Protein AF-A0A1M6QUI0-F1 (afdb_monomer_lite)

Radius of gyration: 23.58 Å; chains: 1; bounding box: 38×66×50 Å

Secondary structure (DSSP, 8-state):
-------------PPP---------------------EEHHHHHHHTSEEE-TT--EEETTT-PBPEEEE-TT-SSEEEE-TTT--EEEE-

pLDDT: mean 72.94, std 16.55, range [42.91, 91.0]

InterPro domains:
  IPR049697 Zinc finger mu-protein HVO_0758-like [NF041912] (37-90)
  IPR049697 Zinc finger mu-protein HVO_0758-like [PF23137] (37-91)

Organism: NCBI:txid797209

Structure (mmCIF, N/CA/C/O backbone):
data_AF-A0A1M6QUI0-F1
#
_entry.id   AF-A0A1M6QUI0-F1
#
loop_
_atom_site.group_PDB
_atom_site.id
_atom_site.type_symbol
_atom_site.label_atom_id
_atom_site.label_alt_id
_atom_site.label_comp_id
_atom_site.label_asym_id
_atom_site.label_entity_id
_atom_site.label_seq_id
_atom_site.pdbx_PDB_ins_code
_atom_site.Cartn_x
_atom_site.Cartn_y
_atom_site.Cartn_z
_atom_site.occupancy
_atom_site.B_iso_or_equiv
_atom_site.auth_seq_id
_atom_site.auth_comp_id
_atom_site.auth_asym_id
_atom_site.auth_atom_id
_atom_site.pdbx_PDB_model_num
ATOM 1 N N . MET A 1 1 ? -4.247 50.592 34.982 1.00 52.84 1 MET A N 1
ATOM 2 C CA . MET A 1 1 ? -5.635 50.175 34.706 1.00 52.84 1 MET A CA 1
ATOM 3 C C . MET A 1 1 ? -5.620 49.223 33.521 1.00 52.84 1 MET A C 1
ATOM 5 O O . MET A 1 1 ? -5.785 49.655 32.392 1.00 52.84 1 MET A O 1
ATOM 9 N N . TYR A 1 2 ? -5.317 47.953 33.774 1.00 48.38 2 TYR A N 1
ATOM 10 C CA . TYR A 1 2 ? -5.576 46.864 32.836 1.00 48.38 2 TYR A CA 1
ATOM 11 C C . TYR A 1 2 ? -6.398 45.846 33.614 1.00 48.38 2 TYR A C 1
ATOM 13 O O . TYR A 1 2 ? -6.014 45.475 34.721 1.00 48.38 2 TYR A O 1
ATOM 21 N N . ASN A 1 3 ? -7.574 45.556 33.068 1.00 54.25 3 ASN A N 1
ATOM 22 C CA . ASN A 1 3 ? -8.688 44.918 33.748 1.00 54.25 3 ASN A CA 1
ATOM 23 C C . ASN A 1 3 ? -8.411 43.478 34.175 1.00 54.25 3 ASN A C 1
ATOM 25 O O . ASN A 1 3 ? -7.714 42.713 33.508 1.00 54.25 3 ASN A O 1
ATOM 29 N N . ASP A 1 4 ? -9.064 43.174 35.286 1.00 52.34 4 ASP A N 1
ATOM 30 C CA . ASP A 1 4 ? -9.212 41.918 35.988 1.00 52.34 4 ASP A CA 1
ATOM 31 C C . ASP A 1 4 ? -9.636 40.718 35.127 1.00 52.34 4 ASP A C 1
ATOM 33 O O . ASP A 1 4 ? -10.466 40.810 34.225 1.00 52.34 4 ASP A O 1
ATOM 37 N N . ASN A 1 5 ? -9.045 39.578 35.492 1.00 54.97 5 ASN A N 1
ATOM 38 C CA . ASN A 1 5 ? -9.668 38.275 35.734 1.00 54.97 5 ASN A CA 1
ATOM 39 C C . ASN A 1 5 ? -11.018 37.974 35.062 1.00 54.97 5 ASN A C 1
ATOM 41 O O . ASN A 1 5 ? -12.020 38.622 35.339 1.00 54.97 5 ASN A O 1
ATOM 45 N N . CYS A 1 6 ? -11.057 36.861 34.321 1.00 46.38 6 CYS A N 1
ATOM 46 C CA . CYS A 1 6 ? -11.961 35.722 34.560 1.00 46.38 6 CYS A CA 1
ATOM 47 C C . CYS A 1 6 ? -11.977 34.825 33.318 1.00 46.38 6 CYS A C 1
ATOM 49 O O . CYS A 1 6 ? -12.819 34.954 32.435 1.00 46.38 6 CYS A O 1
ATOM 51 N N . TYR A 1 7 ? -11.043 33.879 33.248 1.00 53.50 7 TYR A N 1
ATOM 52 C CA . TYR A 1 7 ? -11.164 32.727 32.354 1.00 53.50 7 TYR A CA 1
ATOM 53 C C . TYR A 1 7 ? -11.052 31.451 33.188 1.00 53.50 7 TYR A C 1
ATOM 55 O O . TYR A 1 7 ? -10.156 30.631 33.019 1.00 53.50 7 TYR A O 1
ATOM 63 N N . GLN A 1 8 ? -11.969 31.305 34.144 1.00 52.91 8 GLN A N 1
ATOM 64 C CA . GLN A 1 8 ? -12.267 30.015 34.751 1.00 52.91 8 GLN A CA 1
ATOM 65 C C . GLN A 1 8 ? -13.313 29.346 33.867 1.00 52.91 8 GLN A C 1
ATOM 67 O O . GLN A 1 8 ? -14.500 29.644 33.951 1.00 52.91 8 GLN A O 1
ATOM 72 N N . LYS A 1 9 ? -12.860 28.472 32.966 1.00 55.97 9 LYS A N 1
ATOM 73 C CA . LYS A 1 9 ? -13.770 27.527 32.322 1.00 55.97 9 LYS A CA 1
ATOM 74 C C . LYS A 1 9 ? -14.000 26.410 33.314 1.00 55.97 9 LYS A C 1
ATOM 76 O O . LYS A 1 9 ? -13.073 25.690 33.675 1.00 55.97 9 LYS A O 1
ATOM 81 N N . GLU A 1 10 ? -15.228 26.367 33.792 1.00 52.72 10 GLU A N 1
ATOM 82 C CA . GLU A 1 10 ? -15.724 25.434 34.780 1.00 52.72 10 GLU A CA 1
ATOM 83 C C . GLU A 1 10 ? -15.380 23.999 34.378 1.00 52.72 10 GLU A C 1
ATOM 85 O O . GLU A 1 10 ? -15.716 23.509 33.298 1.00 52.72 10 GLU A O 1
ATOM 90 N N . THR A 1 11 ? -14.682 23.326 35.286 1.00 55.00 11 THR A N 1
ATOM 91 C CA . THR A 1 11 ? -14.519 21.881 35.310 1.00 55.00 11 THR A CA 1
ATOM 92 C C . THR A 1 11 ? -15.899 21.244 35.430 1.00 55.00 11 THR A C 1
ATOM 94 O O . THR A 1 11 ? -16.448 21.139 36.527 1.00 55.00 11 THR A O 1
ATOM 97 N N . GLN A 1 12 ? -16.475 20.820 34.308 1.00 57.41 12 GLN A N 1
ATOM 98 C CA . GLN A 1 12 ? -17.649 19.957 34.333 1.00 57.41 12 GLN A CA 1
ATOM 99 C C . GLN A 1 12 ? -17.199 18.521 34.589 1.00 57.41 12 GLN A C 1
ATOM 101 O O . GLN A 1 12 ? -16.807 17.767 33.701 1.00 57.41 12 GLN A O 1
ATOM 106 N N . SER A 1 13 ? -17.236 18.184 35.872 1.00 52.62 13 SER A N 1
ATOM 107 C CA . SER A 1 13 ? -17.215 16.840 36.423 1.00 52.62 13 SER A CA 1
ATOM 108 C C . SER A 1 13 ? -18.361 16.026 35.814 1.00 52.62 13 SER A C 1
ATOM 110 O O . SER A 1 13 ? -19.520 16.218 36.177 1.00 52.62 13 SER A O 1
ATOM 112 N N . PHE A 1 14 ? -18.059 15.115 34.888 1.00 58.19 14 PHE A N 1
ATOM 113 C CA . PHE A 1 14 ? -19.049 14.151 34.410 1.00 58.19 14 PHE A CA 1
ATOM 114 C C . PHE A 1 14 ? -19.245 13.050 35.463 1.00 58.19 14 PHE A C 1
ATOM 116 O O . PHE A 1 14 ? -18.277 12.370 35.818 1.00 58.19 14 PHE A O 1
ATOM 123 N N . PRO A 1 15 ? -20.470 12.854 35.981 1.00 52.34 15 PRO A N 1
ATOM 124 C CA . PRO A 1 15 ? -20.738 11.811 36.951 1.00 52.34 15 PRO A CA 1
ATOM 125 C C . PRO A 1 15 ? -20.643 10.419 36.324 1.00 52.34 15 PRO A C 1
ATOM 127 O O . PRO A 1 15 ? -21.075 10.150 35.204 1.00 52.34 15 PRO A O 1
ATOM 130 N N . SER A 1 16 ? -20.069 9.532 37.129 1.00 54.38 16 SER A N 1
ATOM 131 C CA . SER A 1 16 ? -19.952 8.092 36.956 1.00 54.38 16 SER A CA 1
ATOM 132 C C . SER A 1 16 ? -21.278 7.384 36.659 1.00 54.38 16 SER A C 1
ATOM 134 O O . SER A 1 16 ? -22.329 7.830 37.111 1.00 54.38 16 SER A O 1
ATOM 136 N N . THR A 1 17 ? -21.149 6.172 36.097 1.00 51.97 17 THR A N 1
ATOM 137 C CA . THR A 1 17 ? -22.139 5.091 35.856 1.00 51.97 17 THR A CA 1
ATOM 138 C C . THR A 1 17 ? -22.688 5.067 34.422 1.00 51.97 17 THR A C 1
ATOM 140 O O . THR A 1 17 ? -23.217 6.043 33.927 1.00 51.97 17 THR A O 1
ATOM 143 N N . ARG A 1 18 ? -22.579 3.991 33.634 1.00 57.28 18 ARG A N 1
ATOM 144 C CA . ARG A 1 18 ? -22.506 2.553 33.931 1.00 57.28 18 ARG A CA 1
ATOM 145 C C . ARG A 1 18 ? -21.524 1.849 32.991 1.00 57.28 18 ARG A C 1
ATOM 147 O O . ARG A 1 18 ? -21.641 1.967 31.775 1.00 57.28 18 ARG A O 1
ATOM 154 N N . ARG A 1 19 ? -20.672 0.986 33.556 1.00 60.09 19 ARG A N 1
ATOM 155 C CA . ARG A 1 19 ? -20.121 -0.167 32.830 1.00 60.09 19 ARG A CA 1
ATOM 156 C C . ARG A 1 19 ? -21.294 -1.011 32.337 1.00 60.09 19 ARG 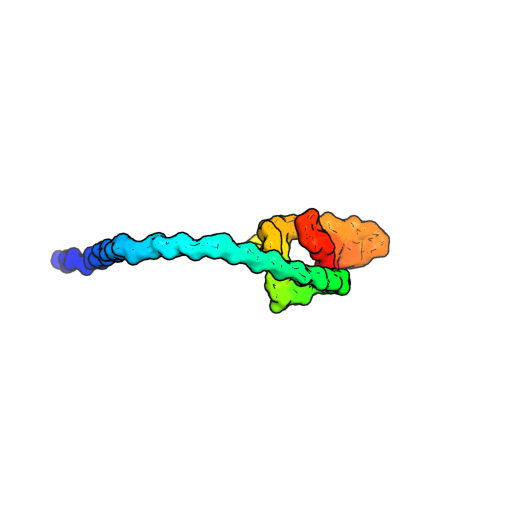A C 1
ATOM 158 O O . ARG A 1 19 ? -21.951 -1.669 33.139 1.00 60.09 19 ARG A O 1
ATOM 165 N N . ARG A 1 20 ? -21.555 -1.012 31.032 1.00 56.47 20 ARG A N 1
ATOM 166 C CA . ARG A 1 20 ? -22.221 -2.149 30.397 1.00 56.47 20 ARG A CA 1
ATOM 167 C C . ARG A 1 20 ? -21.120 -3.075 29.910 1.00 56.47 20 ARG A C 1
ATOM 169 O O . ARG A 1 20 ? -20.456 -2.798 28.920 1.00 56.47 20 ARG A O 1
ATOM 176 N N . SER A 1 21 ? -20.911 -4.146 30.666 1.00 58.50 21 SER A N 1
ATOM 177 C CA . SER A 1 21 ? -20.255 -5.356 30.191 1.00 58.50 21 SER A CA 1
ATOM 178 C C .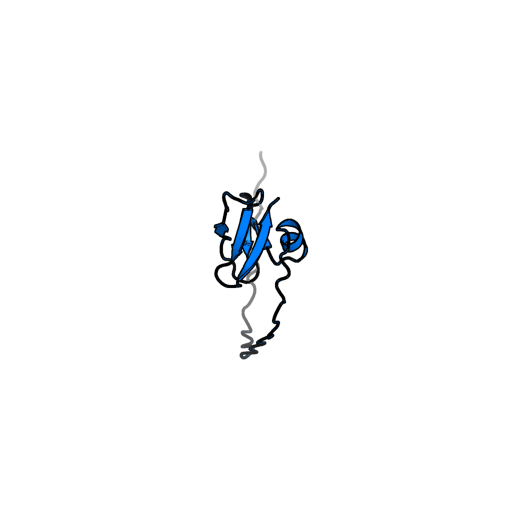 SER A 1 21 ? -21.083 -5.897 29.027 1.00 58.50 21 SER A C 1
ATOM 180 O O . SER A 1 21 ? -22.079 -6.589 29.236 1.00 58.50 21 SER A O 1
ATOM 182 N N . ILE A 1 22 ? -20.727 -5.520 27.802 1.00 57.06 22 ILE A N 1
ATOM 183 C CA . ILE A 1 22 ? -21.233 -6.215 26.625 1.00 57.06 22 ILE A CA 1
ATOM 184 C C . ILE A 1 22 ? -20.326 -7.420 26.456 1.00 57.06 22 ILE A C 1
ATOM 186 O O . ILE A 1 22 ? -19.168 -7.324 26.054 1.00 57.06 22 ILE A O 1
ATOM 190 N N . SER A 1 23 ? -20.880 -8.540 26.895 1.00 50.41 23 SER A N 1
ATOM 191 C CA . SER A 1 23 ? -20.427 -9.892 26.662 1.00 50.41 23 SER A CA 1
ATOM 192 C C . SER A 1 23 ? -19.941 -10.056 25.225 1.00 50.41 23 SER A C 1
ATOM 194 O O . SER A 1 23 ? -20.654 -9.747 24.276 1.00 50.41 23 SER A O 1
ATOM 196 N N . SER A 1 24 ? -18.712 -10.542 25.113 1.00 56.81 24 SER A N 1
ATOM 197 C CA . SER A 1 24 ? -18.155 -11.351 24.035 1.00 56.81 24 SER A CA 1
ATOM 198 C C . SER A 1 24 ? -19.120 -11.695 22.890 1.00 56.81 24 SER A C 1
ATOM 200 O O . SER A 1 24 ? -19.694 -12.780 22.870 1.00 56.81 24 SER A O 1
ATOM 202 N N . VAL A 1 25 ? -19.232 -10.829 21.882 1.00 55.22 25 VAL A N 1
ATOM 203 C CA . VAL A 1 25 ? -19.686 -11.260 20.555 1.00 55.22 25 VAL A CA 1
ATOM 204 C C . VAL A 1 25 ? -18.443 -11.353 19.683 1.00 55.22 25 VAL A C 1
ATOM 206 O O . VAL A 1 25 ? -17.979 -10.370 19.111 1.00 55.22 25 VAL A O 1
ATOM 209 N N . ARG A 1 26 ? -17.855 -12.553 19.631 1.00 55.03 26 ARG A N 1
ATOM 210 C CA . ARG A 1 26 ? -16.870 -12.907 18.607 1.00 55.03 26 ARG A CA 1
ATOM 211 C C . ARG A 1 26 ? -17.612 -13.009 17.279 1.00 55.03 26 ARG A C 1
ATOM 213 O O . ARG A 1 26 ? -18.078 -14.080 16.905 1.00 55.03 26 ARG A O 1
ATOM 220 N N . ILE A 1 27 ? -17.736 -11.887 16.579 1.00 52.69 27 ILE A N 1
ATOM 221 C CA . ILE A 1 27 ? -18.068 -11.894 15.157 1.00 52.69 27 ILE A CA 1
ATOM 222 C C . ILE A 1 27 ? -16.781 -12.299 14.431 1.00 52.69 27 ILE A C 1
ATOM 224 O O . ILE A 1 27 ? -15.990 -11.462 14.008 1.00 52.69 27 ILE A O 1
ATOM 228 N N . CYS A 1 28 ? -16.530 -13.607 14.357 1.00 42.91 28 CYS A N 1
ATOM 229 C CA . CYS A 1 28 ? -15.549 -14.184 13.445 1.00 42.91 28 CYS A CA 1
ATOM 230 C C . CYS A 1 28 ? -16.152 -14.125 12.040 1.00 42.91 28 CYS A C 1
ATOM 232 O O . CYS A 1 28 ? -16.725 -15.100 11.561 1.00 42.91 28 CYS A O 1
ATOM 234 N N . HIS A 1 29 ? -16.094 -12.954 11.405 1.00 46.06 29 HIS A N 1
ATOM 235 C CA . HIS A 1 29 ? -16.458 -12.834 10.002 1.00 46.06 29 HIS A CA 1
ATOM 236 C C . HIS A 1 29 ? -15.340 -13.505 9.198 1.00 46.06 29 HIS A C 1
ATOM 238 O O . HIS A 1 29 ? -14.271 -12.939 8.989 1.00 46.06 29 HIS A O 1
ATOM 244 N N . SER A 1 30 ? -15.567 -14.760 8.816 1.00 50.94 30 SER A N 1
ATOM 245 C CA . SER A 1 30 ? -14.726 -15.524 7.900 1.00 50.94 30 SER A CA 1
ATOM 246 C C . SER A 1 30 ? -14.854 -14.9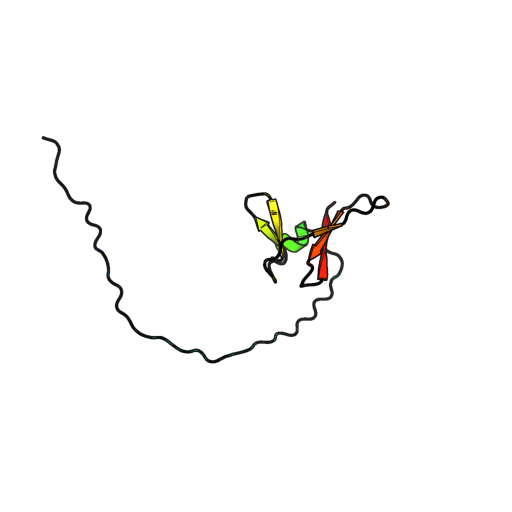35 6.497 1.00 50.94 30 SER A C 1
ATOM 248 O O . SER A 1 30 ? -15.504 -15.513 5.627 1.00 50.94 30 SER A O 1
ATOM 250 N N . VAL A 1 31 ? -14.299 -13.748 6.278 1.00 48.50 31 VAL A N 1
ATOM 251 C CA . VAL A 1 31 ? -14.245 -13.174 4.939 1.00 48.50 31 VAL A CA 1
ATOM 252 C C . VAL A 1 31 ? -12.912 -13.559 4.328 1.00 48.50 31 VAL A C 1
ATOM 254 O O . VAL A 1 31 ? -11.887 -12.912 4.522 1.00 48.50 31 VAL A O 1
ATOM 257 N N . VAL A 1 32 ? -12.932 -14.679 3.612 1.00 47.25 32 VAL A N 1
ATOM 258 C CA . VAL A 1 32 ? -11.864 -15.046 2.689 1.00 47.25 32 VAL A CA 1
ATOM 259 C C . VAL A 1 32 ? -11.920 -14.040 1.540 1.00 47.25 32 VAL A C 1
ATOM 261 O O . VAL A 1 32 ? -12.718 -14.180 0.615 1.00 47.25 32 VAL A O 1
ATOM 264 N N . TYR A 1 33 ? -11.113 -12.984 1.619 1.00 52.84 33 TYR A N 1
ATOM 265 C CA . TYR A 1 33 ? -10.925 -12.065 0.504 1.00 52.84 33 TYR A CA 1
ATOM 266 C C . TYR A 1 33 ? -9.918 -12.674 -0.475 1.00 52.84 33 TYR A C 1
ATOM 268 O O . TYR A 1 33 ? -8.747 -12.872 -0.161 1.00 52.84 33 TYR A O 1
ATOM 276 N N . VAL A 1 34 ? -10.391 -12.983 -1.681 1.00 45.53 34 VAL A N 1
ATOM 277 C CA . VAL A 1 34 ? -9.557 -13.391 -2.816 1.00 45.53 34 VAL A CA 1
ATOM 278 C C . VAL A 1 34 ? -8.627 -12.224 -3.165 1.00 45.53 34 VAL A C 1
ATOM 280 O O . VAL A 1 34 ? -9.079 -11.186 -3.651 1.00 45.53 34 VAL A O 1
ATOM 283 N N . VAL A 1 35 ? -7.324 -12.364 -2.901 1.00 52.81 35 VAL A N 1
ATOM 284 C CA . VAL A 1 35 ? -6.328 -11.301 -3.119 1.00 52.81 35 VAL A CA 1
ATOM 285 C C . VAL A 1 35 ? -5.937 -11.243 -4.603 1.00 52.81 35 VAL A C 1
ATOM 287 O O . VAL A 1 35 ? -4.855 -11.663 -5.004 1.00 52.81 35 VAL A O 1
ATOM 290 N N . SER A 1 36 ? -6.822 -10.734 -5.464 1.00 58.94 36 SER A N 1
ATOM 291 C CA . SER A 1 36 ? -6.419 -10.299 -6.809 1.00 58.94 36 SER A CA 1
ATOM 292 C C . SER A 1 36 ? -5.406 -9.160 -6.654 1.00 58.94 36 SER A C 1
ATOM 294 O O . SER A 1 36 ? -5.746 -8.159 -6.032 1.00 58.94 36 SER A O 1
ATOM 296 N N . MET A 1 37 ? -4.182 -9.300 -7.169 1.00 77.19 37 MET A N 1
ATOM 297 C CA . MET A 1 37 ? -3.055 -8.384 -6.915 1.00 77.19 37 MET A CA 1
ATOM 298 C C . MET A 1 37 ? -3.410 -6.907 -7.196 1.00 77.19 37 MET A C 1
ATOM 300 O O . MET A 1 37 ? -3.476 -6.467 -8.347 1.00 77.19 37 MET A O 1
ATOM 304 N N . GLN A 1 38 ? -3.660 -6.135 -6.133 1.00 81.38 38 GLN A N 1
ATOM 305 C CA . GLN A 1 38 ? -4.150 -4.754 -6.219 1.00 81.38 38 GLN A CA 1
ATOM 306 C C . GLN A 1 38 ? -2.989 -3.753 -6.254 1.00 81.38 38 GLN A C 1
ATOM 308 O O . GLN A 1 38 ? -1.878 -4.059 -5.834 1.00 81.38 38 GLN A O 1
ATOM 313 N N . SER A 1 39 ? -3.224 -2.525 -6.727 1.00 86.81 39 SER A N 1
ATOM 314 C CA . SER A 1 39 ? -2.254 -1.432 -6.538 1.00 86.81 39 SER A CA 1
ATOM 315 C C . SER A 1 39 ? -2.366 -0.839 -5.131 1.00 86.81 39 SER A C 1
ATOM 317 O O . SER A 1 39 ? -3.459 -0.830 -4.561 1.00 86.81 39 SER A O 1
ATOM 319 N N . VAL A 1 40 ? -1.285 -0.265 -4.592 1.00 87.81 40 VAL A N 1
ATOM 320 C CA . VAL A 1 40 ? -1.336 0.478 -3.310 1.00 87.81 40 VAL A CA 1
ATOM 321 C C . VAL A 1 40 ? -2.413 1.569 -3.343 1.00 87.81 40 VAL A C 1
ATOM 323 O O . VAL A 1 40 ? -3.139 1.776 -2.375 1.00 87.81 40 VAL A O 1
ATOM 326 N N . ARG A 1 41 ? -2.591 2.224 -4.495 1.00 88.38 41 ARG A N 1
ATOM 327 C CA . ARG A 1 41 ? -3.617 3.257 -4.690 1.00 88.38 41 ARG A CA 1
ATOM 328 C C . ARG A 1 41 ? -5.047 2.712 -4.619 1.00 88.38 41 ARG A C 1
ATOM 330 O O . ARG A 1 41 ? -5.966 3.467 -4.309 1.00 88.38 41 ARG A O 1
ATOM 337 N N . SER A 1 42 ? -5.251 1.441 -4.959 1.00 88.25 42 SER A N 1
ATOM 338 C CA . SER A 1 42 ? -6.535 0.749 -4.802 1.00 88.25 42 SER A CA 1
ATOM 339 C C . SER A 1 42 ? -6.769 0.382 -3.337 1.00 88.25 42 SER A C 1
ATOM 341 O O . SER A 1 42 ? -7.854 0.647 -2.828 1.00 88.25 42 SER A O 1
ATOM 343 N N . GLY A 1 43 ? -5.738 -0.121 -2.647 1.00 88.12 43 GLY A N 1
ATOM 344 C CA . GLY A 1 43 ? -5.796 -0.438 -1.214 1.00 88.12 43 GLY A CA 1
ATOM 345 C C . GLY A 1 43 ? -6.142 0.781 -0.353 1.00 88.12 43 GLY A C 1
ATOM 346 O O . GLY A 1 43 ? -7.049 0.710 0.470 1.00 88.12 43 GLY A O 1
ATOM 347 N N . LEU A 1 44 ? -5.524 1.935 -0.635 1.00 88.75 44 LEU A N 1
ATOM 348 C CA . LEU A 1 44 ? -5.827 3.206 0.045 1.00 88.75 44 LEU A CA 1
ATOM 349 C C . LEU A 1 44 ? -7.276 3.674 -0.151 1.00 88.75 44 LEU A C 1
ATOM 351 O O . LEU A 1 44 ? -7.838 4.317 0.726 1.00 88.75 44 LEU A O 1
ATOM 355 N N . ARG A 1 45 ? -7.896 3.378 -1.302 1.00 88.81 45 ARG A N 1
ATOM 356 C CA . ARG A 1 45 ? -9.301 3.750 -1.555 1.00 88.81 45 ARG A CA 1
ATOM 357 C C . ARG A 1 45 ? -10.289 2.844 -0.838 1.00 88.81 45 ARG A C 1
ATOM 359 O O . ARG A 1 45 ? -11.375 3.297 -0.500 1.00 88.81 45 ARG A O 1
ATOM 366 N N . LYS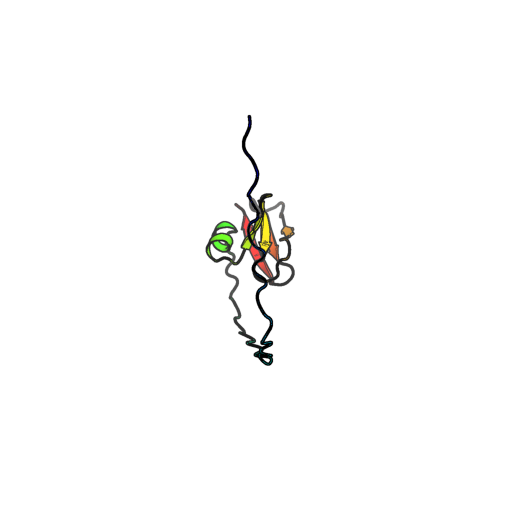 A 1 46 ? -9.930 1.575 -0.662 1.00 87.00 46 LYS A N 1
ATOM 367 C CA . LYS A 1 46 ? -10.749 0.592 0.051 1.00 87.00 46 LYS A CA 1
ATOM 368 C C . LYS A 1 46 ? -10.589 0.675 1.568 1.00 87.00 46 LYS A C 1
ATOM 370 O O . LYS A 1 46 ? -11.420 0.124 2.275 1.00 87.00 46 LYS A O 1
ATOM 375 N N . GLY A 1 47 ? -9.543 1.349 2.047 1.00 88.38 47 GLY A N 1
ATOM 376 C CA . GLY A 1 47 ? -9.180 1.349 3.463 1.00 88.38 47 GLY A CA 1
ATOM 377 C C .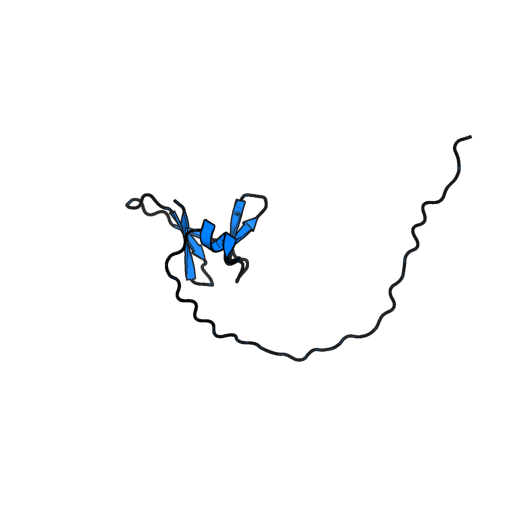 GLY A 1 47 ? -8.529 0.039 3.913 1.00 88.38 47 GLY A C 1
ATOM 378 O O . GLY A 1 47 ? -8.588 -0.277 5.088 1.00 88.38 47 GLY A O 1
ATOM 379 N N . GLU A 1 48 ? -7.937 -0.734 2.993 1.00 86.62 48 GLU A N 1
ATOM 380 C CA . GLU A 1 48 ? -7.124 -1.926 3.318 1.00 86.62 48 GLU A CA 1
ATOM 381 C C . GLU A 1 48 ? -5.682 -1.530 3.703 1.00 86.62 48 GLU A C 1
ATOM 383 O O . GLU A 1 48 ? -4.963 -2.251 4.400 1.00 86.62 48 GLU A O 1
ATOM 388 N N . VAL A 1 49 ? -5.238 -0.371 3.208 1.00 89.50 49 VAL A N 1
ATOM 389 C CA . VAL A 1 49 ? -3.914 0.202 3.456 1.00 89.50 49 VAL A CA 1
ATOM 390 C C . VAL A 1 49 ? -4.101 1.612 3.981 1.00 89.50 49 VAL A C 1
ATOM 392 O O . VAL A 1 49 ? -4.826 2.405 3.383 1.00 89.50 49 VAL A O 1
ATOM 395 N N . GLU A 1 50 ? -3.378 1.936 5.038 1.00 90.19 50 GLU A N 1
ATOM 396 C CA . GLU A 1 50 ? -3.276 3.269 5.604 1.00 90.19 50 GLU A CA 1
ATOM 397 C C . GLU A 1 50 ? -1.934 3.900 5.257 1.00 90.19 50 GLU A C 1
ATOM 399 O O . GLU A 1 50 ? -0.910 3.229 5.108 1.00 90.19 50 GLU A O 1
ATOM 404 N N . LYS A 1 51 ? -1.953 5.224 5.104 1.00 91.00 51 LYS A N 1
ATOM 405 C CA . LYS A 1 51 ? -0.756 6.032 4.902 1.00 91.00 51 LYS A CA 1
ATOM 406 C C . LYS A 1 51 ? -0.598 6.953 6.101 1.00 91.00 51 LYS A C 1
ATOM 408 O O . LYS A 1 51 ? -1.496 7.744 6.381 1.00 91.00 51 LYS A O 1
ATOM 413 N N . ASP A 1 52 ? 0.547 6.878 6.765 1.00 88.31 52 ASP A N 1
ATOM 414 C CA . ASP A 1 52 ? 0.862 7.785 7.865 1.00 88.31 52 ASP A CA 1
ATOM 415 C C . ASP A 1 52 ? 1.316 9.174 7.365 1.00 88.31 52 ASP A C 1
ATOM 417 O O . ASP A 1 52 ? 1.472 9.434 6.163 1.00 88.31 52 ASP A O 1
ATOM 421 N N . THR A 1 53 ? 1.563 10.085 8.306 1.00 90.44 53 THR A N 1
ATOM 422 C CA . THR A 1 53 ? 2.087 11.434 8.038 1.00 90.44 53 THR A CA 1
ATOM 423 C C . THR A 1 53 ? 3.472 11.443 7.387 1.00 90.44 53 THR A C 1
ATOM 425 O O . THR A 1 53 ? 3.834 12.433 6.756 1.00 90.44 53 THR A O 1
ATOM 428 N N . TYR A 1 54 ? 4.232 10.351 7.481 1.00 88.44 54 TYR A N 1
ATOM 429 C CA . TYR A 1 54 ? 5.558 10.194 6.878 1.00 88.44 54 TYR A CA 1
ATOM 430 C C . TYR A 1 54 ? 5.521 9.469 5.525 1.00 88.44 54 TYR A C 1
ATOM 432 O O . TYR A 1 54 ? 6.558 9.274 4.893 1.00 88.44 54 TYR A O 1
ATOM 440 N N . GLY A 1 55 ? 4.338 9.064 5.064 1.00 84.88 55 GLY A N 1
ATOM 441 C CA . GLY A 1 55 ? 4.156 8.297 3.842 1.00 84.88 55 GLY A CA 1
ATOM 442 C C . GLY A 1 55 ? 4.526 6.820 3.930 1.00 84.88 55 GLY A C 1
ATOM 443 O O . GLY A 1 55 ? 4.669 6.177 2.889 1.00 84.88 55 GLY A O 1
ATOM 444 N N . ARG A 1 56 ? 4.648 6.264 5.135 1.00 89.44 56 ARG A N 1
ATOM 445 C CA . ARG A 1 56 ? 4.751 4.821 5.356 1.00 89.44 56 ARG A CA 1
ATOM 446 C C . ARG A 1 56 ? 3.382 4.191 5.158 1.00 89.44 56 ARG A C 1
ATOM 448 O O . ARG A 1 56 ? 2.355 4.797 5.454 1.00 89.44 56 ARG A O 1
ATOM 455 N N . LEU A 1 57 ? 3.399 2.973 4.635 1.00 90.06 57 LEU A N 1
ATOM 456 C CA . LEU A 1 57 ? 2.193 2.206 4.379 1.00 90.06 57 LEU A CA 1
ATOM 457 C C . LEU A 1 57 ? 2.043 1.147 5.474 1.00 90.06 57 LEU A C 1
ATOM 459 O O . LEU A 1 57 ? 2.936 0.312 5.655 1.00 90.06 57 LEU A O 1
ATOM 463 N N . SER A 1 58 ? 0.922 1.190 6.179 1.00 90.31 58 SER A N 1
ATOM 464 C CA . SER A 1 58 ? 0.502 0.200 7.170 1.00 90.31 58 SER A CA 1
ATOM 465 C C . SER A 1 58 ? -0.725 -0.543 6.660 1.00 90.31 58 SER A C 1
ATOM 467 O O . SER A 1 58 ? -1.531 -0.001 5.908 1.00 90.31 58 SER A O 1
ATOM 469 N N . CYS A 1 59 ? -0.862 -1.810 7.027 1.00 88.38 59 CYS A N 1
ATOM 470 C CA . CYS A 1 59 ? -2.090 -2.545 6.758 1.00 88.38 59 CYS A CA 1
ATOM 471 C C . CYS A 1 59 ? -3.165 -2.100 7.757 1.00 88.38 59 CYS A C 1
ATOM 473 O O . CYS A 1 59 ? -2.904 -2.096 8.957 1.00 88.38 59 CYS A O 1
ATOM 475 N N . SER A 1 60 ? -4.354 -1.736 7.281 1.00 87.81 60 SER A N 1
ATOM 476 C CA . SER A 1 60 ? -5.456 -1.298 8.152 1.00 87.81 60 SER A CA 1
ATOM 477 C C . SER A 1 60 ? -6.075 -2.449 8.947 1.00 87.81 60 SER A C 1
ATOM 479 O O . SER A 1 60 ? -6.614 -2.227 10.026 1.00 87.81 60 SER A O 1
ATOM 481 N N . ASP A 1 61 ? -5.955 -3.688 8.459 1.00 84.50 61 ASP A N 1
ATOM 482 C CA . ASP A 1 61 ? -6.505 -4.866 9.137 1.00 84.50 61 ASP A CA 1
ATOM 483 C C . ASP A 1 61 ? -5.684 -5.288 10.365 1.00 84.50 61 ASP A C 1
ATOM 485 O O . ASP A 1 61 ? -6.247 -5.705 11.377 1.00 84.50 61 ASP A O 1
ATOM 489 N N . CYS A 1 62 ? -4.350 -5.197 10.293 1.00 86.31 62 CYS A N 1
ATOM 490 C CA . CYS A 1 62 ? -3.461 -5.632 11.377 1.00 86.31 62 CYS A CA 1
ATOM 491 C C . CYS A 1 62 ? -2.644 -4.514 12.037 1.00 86.31 62 CYS A C 1
ATOM 493 O O . CYS A 1 62 ? -2.046 -4.747 13.084 1.00 86.31 62 CYS A O 1
ATOM 495 N N . GLY A 1 63 ? -2.580 -3.322 11.443 1.00 84.44 63 GLY A N 1
ATOM 496 C CA . GLY A 1 63 ? -1.780 -2.197 11.933 1.00 84.44 63 GLY A CA 1
ATOM 497 C C . GLY A 1 63 ? -0.269 -2.331 11.709 1.00 84.44 63 GLY A C 1
ATOM 498 O O . GLY A 1 63 ? 0.488 -1.453 12.121 1.00 84.44 63 GLY A O 1
ATOM 499 N N . GLU A 1 64 ? 0.205 -3.400 11.062 1.00 87.38 64 GLU A N 1
ATOM 500 C CA . GLU A 1 64 ? 1.637 -3.598 10.820 1.00 87.38 64 GLU A CA 1
ATOM 501 C C . GLU A 1 64 ? 2.148 -2.833 9.595 1.00 87.38 64 GLU A C 1
ATOM 503 O O . GLU A 1 64 ? 1.443 -2.620 8.605 1.00 87.38 64 GLU A O 1
ATOM 508 N N . SER A 1 65 ? 3.431 -2.464 9.637 1.00 88.62 65 SER A N 1
ATOM 509 C CA . SER A 1 65 ? 4.125 -1.848 8.508 1.00 88.62 65 SER A CA 1
ATOM 510 C C . SER A 1 65 ? 4.338 -2.838 7.361 1.00 88.62 65 SER A C 1
ATOM 512 O O . SER A 1 65 ? 4.837 -3.948 7.567 1.00 88.62 65 SER A O 1
ATOM 514 N N . LEU A 1 66 ? 4.051 -2.402 6.137 1.00 89.00 66 LEU A N 1
ATOM 515 C CA . LEU A 1 66 ? 4.209 -3.217 4.936 1.00 89.00 66 LEU A CA 1
ATOM 516 C C . LEU A 1 66 ? 5.682 -3.371 4.536 1.00 89.00 66 LEU A C 1
ATOM 518 O O . LEU A 1 66 ? 6.406 -2.383 4.370 1.00 89.00 66 LEU A O 1
ATOM 522 N N . LYS A 1 67 ? 6.119 -4.614 4.302 1.00 89.00 67 LYS A N 1
ATOM 523 C CA . LYS A 1 67 ? 7.464 -4.908 3.791 1.00 89.00 67 LYS A CA 1
ATOM 524 C C . LYS A 1 67 ? 7.533 -4.677 2.290 1.00 89.00 67 LYS A C 1
ATOM 526 O O . LYS A 1 67 ? 6.605 -5.016 1.566 1.00 89.00 67 LYS A O 1
ATOM 531 N N . THR A 1 68 ? 8.650 -4.143 1.814 1.00 89.31 68 THR A N 1
ATOM 532 C CA . THR A 1 68 ? 8.926 -4.034 0.377 1.00 89.31 68 THR A CA 1
ATOM 533 C C . THR A 1 68 ? 9.678 -5.264 -0.094 1.00 89.31 68 THR A C 1
ATOM 535 O O . THR A 1 68 ? 10.695 -5.625 0.495 1.00 89.31 68 THR A O 1
ATOM 538 N N . ARG A 1 69 ? 9.219 -5.860 -1.188 1.00 87.06 69 ARG A N 1
ATOM 539 C CA . ARG A 1 69 ? 9.976 -6.813 -1.988 1.00 87.06 69 ARG A CA 1
ATOM 540 C C . ARG A 1 69 ? 10.226 -6.178 -3.351 1.00 87.06 69 ARG A C 1
ATOM 542 O O . ARG A 1 69 ? 9.277 -5.752 -4.006 1.00 87.06 69 ARG A O 1
ATOM 549 N N . ASN A 1 70 ? 11.498 -6.068 -3.713 1.00 86.38 70 ASN A N 1
ATOM 550 C CA . ASN A 1 70 ? 11.939 -5.591 -5.016 1.00 86.38 70 ASN A CA 1
ATOM 551 C C . ASN A 1 70 ? 12.607 -6.765 -5.729 1.00 86.38 70 ASN A C 1
ATOM 553 O O . ASN A 1 70 ? 13.511 -7.373 -5.151 1.00 86.38 70 ASN A O 1
ATOM 557 N N . ASP A 1 71 ? 12.123 -7.104 -6.914 1.00 80.38 71 ASP A N 1
ATOM 558 C CA . ASP A 1 71 ? 12.685 -8.166 -7.737 1.00 80.38 71 ASP A CA 1
ATOM 559 C C . ASP A 1 71 ? 13.515 -7.515 -8.855 1.00 80.38 71 ASP A C 1
ATOM 561 O O . ASP A 1 71 ? 12.999 -6.612 -9.514 1.00 80.38 71 ASP A O 1
ATOM 565 N N . PRO A 1 72 ? 14.798 -7.880 -9.045 1.00 82.31 72 PRO A N 1
ATOM 566 C CA . PRO A 1 72 ? 15.642 -7.258 -10.066 1.00 82.31 72 PRO A CA 1
ATOM 567 C C . PRO A 1 72 ? 15.132 -7.475 -11.499 1.00 82.31 72 PRO A C 1
ATOM 569 O O . PRO A 1 72 ? 15.508 -6.703 -12.380 1.00 82.31 72 PRO A O 1
ATOM 572 N N . ASP A 1 73 ? 14.276 -8.474 -11.724 1.00 85.31 73 ASP A N 1
ATOM 573 C CA . ASP A 1 73 ? 13.703 -8.778 -13.037 1.00 85.31 73 ASP A CA 1
ATOM 574 C C . ASP A 1 73 ? 12.378 -8.029 -13.296 1.00 85.31 73 ASP A C 1
ATOM 576 O O . ASP A 1 73 ? 11.829 -8.082 -14.400 1.00 85.31 73 ASP A O 1
ATOM 580 N N . GLU A 1 74 ? 11.860 -7.288 -12.307 1.00 80.31 74 GLU A N 1
ATOM 581 C CA . GLU A 1 74 ? 10.587 -6.571 -12.391 1.00 80.31 74 GLU A CA 1
ATOM 582 C C . GLU A 1 74 ? 10.757 -5.052 -12.214 1.00 80.31 74 GLU A C 1
ATOM 584 O O . GLU A 1 74 ? 11.481 -4.560 -11.355 1.00 80.31 74 GLU A O 1
ATOM 589 N N . VAL A 1 75 ? 10.021 -4.261 -13.003 1.00 83.94 75 VAL A N 1
ATOM 590 C CA . VAL A 1 75 ? 10.048 -2.779 -12.926 1.00 83.94 75 VAL A CA 1
ATOM 591 C C . VAL A 1 75 ? 9.142 -2.244 -11.802 1.00 83.94 75 VAL A C 1
ATOM 593 O O . VAL A 1 75 ? 8.951 -1.041 -11.654 1.00 83.94 75 VAL A O 1
ATOM 596 N N . TYR A 1 76 ? 8.545 -3.125 -10.999 1.00 81.19 76 TYR A N 1
ATOM 597 C CA . TYR A 1 76 ? 7.618 -2.754 -9.937 1.00 81.19 76 TYR A CA 1
ATOM 598 C C . TYR A 1 76 ? 8.066 -3.303 -8.589 1.00 81.19 76 TYR A C 1
ATOM 600 O O . TYR A 1 76 ? 8.691 -4.350 -8.482 1.00 81.19 76 TYR A O 1
ATOM 608 N N . SER A 1 77 ? 7.706 -2.592 -7.523 1.00 87.62 77 SER A N 1
ATOM 609 C CA . SER A 1 77 ? 7.924 -3.064 -6.156 1.00 87.62 77 SER A CA 1
ATOM 610 C C . SER A 1 77 ? 6.622 -3.587 -5.565 1.00 87.62 77 SER A C 1
ATOM 612 O O . SER A 1 77 ? 5.562 -2.978 -5.728 1.00 87.62 77 SER A O 1
ATOM 614 N N . VAL A 1 78 ? 6.689 -4.685 -4.815 1.00 88.81 78 VAL A N 1
ATOM 615 C CA . VAL A 1 78 ? 5.524 -5.260 -4.131 1.00 88.81 78 VAL A CA 1
ATOM 616 C C . VAL A 1 78 ? 5.603 -4.963 -2.637 1.00 88.81 78 VAL A C 1
ATOM 618 O O . VAL A 1 78 ? 6.618 -5.201 -1.986 1.00 88.81 78 VAL A O 1
ATOM 621 N N . ARG A 1 79 ? 4.517 -4.432 -2.076 1.00 89.19 79 ARG A N 1
ATOM 622 C CA . ARG A 1 79 ? 4.317 -4.260 -0.636 1.00 89.19 79 ARG A CA 1
ATOM 623 C C . ARG A 1 79 ? 3.556 -5.465 -0.098 1.00 89.19 79 ARG A C 1
ATOM 625 O O . ARG A 1 79 ? 2.487 -5.782 -0.611 1.00 89.19 79 ARG A O 1
ATOM 632 N N . LEU A 1 80 ? 4.116 -6.139 0.899 1.00 87.56 80 LEU A N 1
ATOM 633 C CA . LEU A 1 80 ? 3.601 -7.380 1.472 1.00 87.56 80 LEU A CA 1
ATOM 634 C C . LEU A 1 80 ? 3.278 -7.170 2.954 1.00 87.56 80 LEU A C 1
ATOM 636 O O . LEU A 1 80 ? 4.132 -6.710 3.720 1.00 87.56 80 LEU A O 1
ATOM 640 N N . CYS A 1 81 ? 2.057 -7.523 3.354 1.00 85.94 81 CYS A N 1
ATOM 641 C CA . CYS A 1 81 ? 1.694 -7.669 4.761 1.00 85.94 81 CYS A CA 1
ATOM 642 C C . CYS A 1 81 ? 2.085 -9.074 5.232 1.00 85.94 81 CYS A C 1
ATOM 644 O O . CYS A 1 81 ? 1.746 -10.051 4.575 1.00 85.94 81 CYS A O 1
ATOM 646 N N . GLN A 1 82 ? 2.784 -9.181 6.364 1.00 82.50 82 GLN A N 1
ATOM 647 C CA . GLN A 1 82 ? 3.206 -10.475 6.920 1.00 82.50 82 GLN A CA 1
ATOM 648 C C . GLN A 1 82 ? 2.099 -11.201 7.693 1.00 82.50 82 GLN A C 1
ATOM 650 O O . GLN A 1 82 ? 2.239 -12.388 7.958 1.00 82.50 82 GLN A O 1
ATOM 655 N N . ASN A 1 83 ? 1.026 -10.497 8.064 1.00 77.62 83 ASN A N 1
ATOM 656 C CA . ASN A 1 83 ? -0.050 -11.047 8.889 1.00 77.62 83 ASN A CA 1
ATOM 657 C C . ASN A 1 83 ? -1.313 -11.389 8.079 1.00 77.62 83 ASN A C 1
ATOM 659 O O . ASN A 1 83 ? -2.036 -12.322 8.405 1.00 77.62 83 ASN A O 1
ATOM 663 N N . CYS A 1 84 ? -1.583 -10.627 7.016 1.00 75.75 84 CYS A N 1
ATOM 664 C CA . CYS A 1 84 ? -2.805 -10.746 6.210 1.00 75.75 84 CYS A CA 1
ATOM 665 C C . CYS A 1 84 ? -2.542 -11.334 4.815 1.00 75.75 84 CYS A C 1
ATOM 667 O O . CYS A 1 84 ? -3.465 -11.417 4.010 1.00 75.75 84 CYS A O 1
ATOM 669 N N . ASP A 1 85 ? -1.275 -11.625 4.487 1.00 74.75 85 ASP A N 1
ATOM 670 C CA . ASP A 1 85 ? -0.788 -12.017 3.151 1.00 74.75 85 ASP A CA 1
ATOM 671 C C . ASP A 1 85 ? -1.199 -11.074 2.001 1.00 74.75 85 ASP A C 1
ATOM 673 O O . ASP A 1 85 ? -1.046 -11.389 0.816 1.00 74.75 85 ASP A O 1
ATOM 677 N N . GLY A 1 86 ? -1.681 -9.875 2.338 1.00 80.31 86 GLY A N 1
ATOM 678 C CA . GLY A 1 86 ? -2.040 -8.839 1.385 1.00 80.31 86 GLY A CA 1
ATOM 679 C C . GLY A 1 86 ? -0.821 -8.404 0.576 1.00 80.31 86 GLY A C 1
ATOM 680 O O . GLY A 1 86 ? 0.250 -8.129 1.130 1.00 80.31 86 GLY A O 1
ATOM 681 N N . LYS A 1 87 ? -0.985 -8.354 -0.748 1.00 85.81 87 LYS A N 1
ATOM 682 C CA . LYS A 1 87 ? 0.061 -7.956 -1.695 1.00 85.81 87 LYS A CA 1
ATOM 683 C C . LYS A 1 87 ? -0.427 -6.772 -2.514 1.00 85.81 87 LYS A C 1
ATOM 685 O O . LYS A 1 87 ? -1.448 -6.870 -3.198 1.00 85.81 87 LYS A O 1
ATOM 690 N N . TRP A 1 88 ? 0.328 -5.678 -2.485 1.00 88.75 88 TRP A N 1
ATOM 691 C CA . TRP A 1 88 ? 0.014 -4.466 -3.236 1.00 88.75 88 TRP A CA 1
ATOM 692 C C . TRP A 1 88 ? 1.181 -4.050 -4.127 1.00 88.75 88 TRP A C 1
ATOM 694 O O . TRP A 1 88 ? 2.300 -3.872 -3.650 1.00 88.75 88 TRP A O 1
ATOM 704 N N . LYS A 1 89 ? 0.926 -3.844 -5.420 1.00 87.94 89 LYS A N 1
ATOM 705 C CA . LYS A 1 89 ? 1.933 -3.348 -6.368 1.00 87.94 89 LYS A CA 1
ATOM 706 C C . LYS A 1 89 ? 2.102 -1.830 -6.279 1.00 87.94 89 LYS A C 1
ATOM 708 O O . LYS A 1 89 ? 1.116 -1.090 -6.163 1.0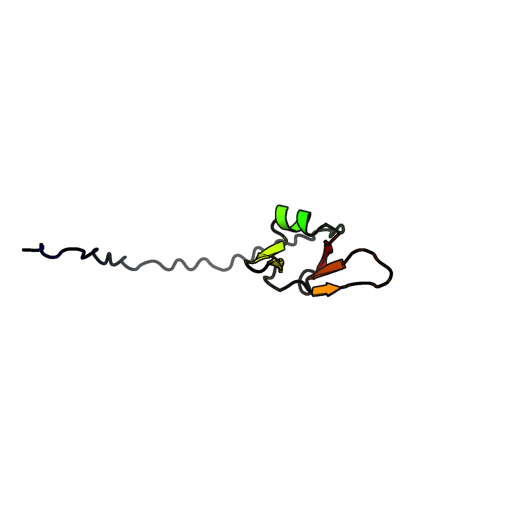0 87.94 89 LYS A O 1
ATOM 713 N N . VAL A 1 90 ? 3.349 -1.383 -6.374 1.00 84.25 90 VAL A N 1
ATOM 714 C CA . VAL A 1 90 ? 3.768 0.012 -6.533 1.00 84.25 90 VAL A CA 1
ATOM 715 C C . VAL A 1 90 ? 4.424 0.124 -7.906 1.00 84.25 90 VAL A C 1
ATOM 717 O O . VAL A 1 90 ? 5.439 -0.526 -8.150 1.00 84.25 90 VAL A O 1
ATOM 720 N N . LEU A 1 91 ? 3.783 0.899 -8.783 1.00 77.12 91 LEU A N 1
ATOM 721 C CA . LEU A 1 91 ? 4.274 1.304 -10.101 1.00 77.12 91 LEU A CA 1
ATOM 722 C C . LEU A 1 91 ? 4.752 2.753 -10.026 1.00 77.12 91 LEU A C 1
ATOM 724 O O . LEU A 1 91 ? 4.135 3.506 -9.231 1.00 77.12 91 LEU A O 1
#

Foldseek 3Di:
DDDDDDDPPDDPDDDDDDPDPPPDDPPPPPDPDDQPAAAPVVCVVVVQWDQDPVRFIAGNVPRHTWDWDDDPVDPWIWTADPPSRHIHIDD

Sequence (91 aa):
MYNDNCYQKETQSFPSTRRRSISSVRICHSVVYVVSMQSVRSGLRKGEVEKDTYGRLSCSDCGESLKTRNDPDEVYSVRLCQNCDGKWKVL